Protein AF-A0A818LD36-F1 (afdb_monomer_lite)

Sequence (126 aa):
MTSSSFGSLIIKDQLLRSMPNVALALFLLHERSQSKWQPYIDILPNHFNTPLYFDYDQLNRLKPSAALCDVLTHIQRIARQYCYLHNLLKGQSSLSKLAENFSYDAYRWAVSVVSTRQNNILNVIQ

pLDDT: mean 91.02, std 10.82, range [35.41, 98.19]

Radius of gyration: 16.01 Å; chains: 1; bounding box: 38×40×41 Å

Structure (mmCIF, N/CA/C/O backbone):
data_AF-A0A818LD36-F1
#
_entry.id   AF-A0A818LD36-F1
#
loop_
_atom_site.group_PDB
_atom_site.id
_atom_site.type_symbol
_atom_site.label_atom_id
_atom_site.label_alt_id
_atom_site.label_comp_id
_atom_site.label_asym_id
_atom_site.label_entity_id
_atom_site.label_seq_id
_atom_site.pdbx_PDB_ins_code
_atom_site.Cartn_x
_atom_site.Cartn_y
_atom_site.Cartn_z
_atom_site.occupancy
_atom_site.B_iso_or_equiv
_atom_site.auth_seq_id
_atom_site.auth_comp_id
_atom_site.auth_asym_id
_atom_site.auth_atom_id
_atom_site.pdbx_PDB_model_num
ATOM 1 N N . MET A 1 1 ? -10.989 13.398 13.081 1.00 43.78 1 MET A N 1
ATOM 2 C CA . MET A 1 1 ? -10.164 12.192 12.822 1.00 43.78 1 MET A CA 1
ATOM 3 C C . MET A 1 1 ? -9.245 11.813 13.996 1.00 43.78 1 MET A C 1
ATOM 5 O O . MET A 1 1 ? -8.573 10.798 13.911 1.00 43.78 1 MET A O 1
ATOM 9 N N . THR A 1 2 ? -9.219 12.567 15.104 1.00 35.41 2 THR A N 1
ATOM 10 C CA . THR A 1 2 ? -8.253 12.392 16.211 1.00 35.41 2 THR A CA 1
ATOM 11 C C . THR A 1 2 ? -8.693 11.439 17.330 1.00 35.41 2 THR A C 1
ATOM 13 O O . THR A 1 2 ? -7.920 11.198 18.249 1.00 35.41 2 THR A O 1
ATOM 16 N N . SER A 1 3 ? -9.896 10.864 17.256 1.00 52.12 3 SER A N 1
ATOM 17 C CA . SER A 1 3 ? -10.460 9.978 18.288 1.00 52.12 3 SER A CA 1
ATOM 18 C C . SER A 1 3 ? -10.552 8.494 17.889 1.00 52.12 3 SER A C 1
ATOM 20 O O . SER A 1 3 ? -11.079 7.699 18.661 1.00 52.12 3 SER A O 1
ATOM 22 N N . SER A 1 4 ? -10.030 8.086 16.723 1.00 75.00 4 SER A N 1
ATOM 23 C CA . SER A 1 4 ? -9.961 6.669 16.325 1.00 75.00 4 SER A CA 1
ATOM 24 C C . SER A 1 4 ? -8.627 6.025 16.727 1.00 75.00 4 SER A C 1
ATOM 26 O O . SER A 1 4 ? -7.574 6.671 16.706 1.00 75.00 4 SER A O 1
ATOM 28 N N . SER A 1 5 ? -8.649 4.730 17.064 1.00 82.12 5 SER A N 1
ATOM 29 C CA . SER A 1 5 ? -7.444 3.933 17.362 1.00 82.12 5 SER A CA 1
ATOM 30 C C . SER A 1 5 ? -6.396 4.049 16.250 1.00 82.12 5 SER A C 1
ATOM 32 O O . SER A 1 5 ? -5.209 4.221 16.530 1.00 82.12 5 SER A O 1
ATOM 34 N N . PHE A 1 6 ? -6.849 4.073 14.995 1.00 86.88 6 PHE A N 1
ATOM 35 C CA . PHE A 1 6 ? -6.011 4.263 13.817 1.00 86.88 6 PHE A CA 1
ATOM 36 C C . PHE A 1 6 ? -5.298 5.625 13.788 1.00 86.88 6 PHE A C 1
ATOM 38 O O . PHE A 1 6 ? -4.094 5.689 13.545 1.00 86.88 6 PHE A O 1
ATOM 45 N N . GLY A 1 7 ? -6.001 6.719 14.106 1.00 88.31 7 GLY A N 1
ATOM 46 C CA . GLY A 1 7 ? -5.393 8.051 14.179 1.00 88.31 7 GLY A CA 1
ATOM 47 C C . GLY A 1 7 ? -4.278 8.124 15.228 1.00 88.31 7 GLY A C 1
ATOM 48 O O . GLY A 1 7 ? -3.229 8.720 14.987 1.00 88.31 7 GLY A O 1
ATOM 49 N N . SER A 1 8 ? -4.462 7.440 16.362 1.00 90.19 8 SER A N 1
ATOM 50 C CA . SER A 1 8 ? -3.433 7.348 17.404 1.00 90.19 8 SER A CA 1
ATOM 51 C C . SER A 1 8 ? -2.196 6.561 16.956 1.00 90.19 8 SER A C 1
ATOM 53 O O . SER A 1 8 ? -1.079 6.930 17.320 1.00 90.19 8 SER A O 1
ATOM 55 N N . LEU A 1 9 ? -2.375 5.521 16.130 1.00 91.38 9 LEU A N 1
ATOM 56 C CA . LEU A 1 9 ? -1.270 4.761 15.545 1.00 91.38 9 LEU A CA 1
ATOM 57 C C . LEU A 1 9 ? -0.444 5.648 14.610 1.00 91.38 9 LEU A C 1
ATOM 59 O O . LEU A 1 9 ? 0.778 5.685 14.741 1.00 91.38 9 LEU A O 1
ATOM 63 N N . ILE A 1 10 ? -1.106 6.408 13.726 1.00 92.00 10 ILE A N 1
ATOM 64 C CA . ILE A 1 10 ? -0.418 7.315 12.798 1.00 92.00 10 ILE A CA 1
ATOM 65 C C . ILE A 1 10 ? 0.430 8.323 13.569 1.00 92.00 10 ILE A C 1
ATOM 67 O O . ILE A 1 10 ? 1.560 8.556 13.186 1.00 92.00 10 ILE A O 1
ATOM 71 N N . ILE A 1 11 ? -0.063 8.905 14.665 1.00 91.88 11 ILE A N 1
ATOM 72 C CA . ILE A 1 11 ? 0.694 9.915 15.430 1.00 91.88 11 ILE A CA 1
ATOM 73 C C . ILE A 1 11 ? 1.925 9.314 16.137 1.00 91.88 11 ILE A C 1
ATOM 75 O O . ILE A 1 11 ? 2.936 10.001 16.314 1.00 91.88 11 ILE A O 1
ATOM 79 N N . LYS A 1 12 ? 1.852 8.049 16.560 1.00 92.19 12 LYS A N 1
ATOM 80 C CA . LYS A 1 12 ? 2.938 7.383 17.295 1.00 92.19 12 LYS A CA 1
ATOM 81 C C . LYS A 1 12 ? 4.026 6.830 16.378 1.00 92.19 12 LYS A C 1
ATOM 83 O O . LYS A 1 12 ? 5.193 6.851 16.756 1.00 92.19 12 LYS A O 1
ATOM 88 N N . ASP A 1 13 ? 3.657 6.335 15.203 1.00 94.94 13 ASP A N 1
ATOM 89 C CA . ASP A 1 13 ? 4.576 5.644 14.303 1.00 94.94 13 ASP A CA 1
ATOM 90 C C . ASP A 1 13 ? 5.334 6.610 13.376 1.00 94.94 13 ASP A C 1
ATOM 92 O O . ASP A 1 13 ? 4.743 7.416 12.655 1.00 94.94 13 ASP A O 1
ATOM 96 N N . GLN A 1 14 ? 6.667 6.533 13.367 1.00 95.06 14 GLN A N 1
ATOM 97 C CA . GLN A 1 14 ? 7.502 7.440 12.572 1.00 95.06 14 GLN A CA 1
ATOM 98 C C . GLN A 1 14 ? 7.319 7.241 11.059 1.00 95.06 14 GLN A C 1
ATOM 100 O O . GLN A 1 14 ? 7.327 8.220 10.303 1.00 95.06 14 GLN A O 1
ATOM 105 N N . LEU A 1 15 ? 7.160 5.997 10.601 1.00 93.50 15 LEU A N 1
ATOM 106 C CA . LEU A 1 15 ? 6.996 5.685 9.183 1.00 93.50 15 LEU A CA 1
ATOM 107 C C . LEU A 1 15 ? 5.652 6.213 8.672 1.00 93.50 15 LEU A C 1
ATOM 109 O O . LEU A 1 15 ? 5.617 6.896 7.652 1.00 93.50 15 LEU A O 1
ATOM 113 N N . LEU A 1 16 ? 4.563 5.992 9.409 1.00 94.44 16 LEU A N 1
ATOM 114 C CA . LEU A 1 16 ? 3.237 6.491 9.032 1.00 94.44 16 LEU A CA 1
ATOM 115 C C . LEU A 1 16 ? 3.160 8.025 9.036 1.00 94.44 16 LEU A C 1
ATOM 117 O O . LEU A 1 16 ? 2.498 8.602 8.176 1.00 94.44 16 LEU A O 1
ATOM 121 N N . ARG A 1 17 ? 3.874 8.702 9.945 1.00 94.25 17 ARG A N 1
ATOM 122 C CA . ARG A 1 17 ? 3.960 10.176 9.951 1.00 94.25 17 ARG A CA 1
ATOM 123 C C . ARG A 1 17 ? 4.710 10.743 8.760 1.00 94.25 17 ARG A C 1
ATOM 125 O O . ARG A 1 17 ? 4.320 11.774 8.223 1.00 94.25 17 ARG A O 1
ATOM 132 N N . SER A 1 18 ? 5.829 10.115 8.416 1.00 94.81 18 SER A N 1
ATOM 133 C CA . SER A 1 18 ? 6.720 10.586 7.353 1.00 94.81 18 SER A CA 1
ATOM 134 C C . SER A 1 18 ? 6.225 10.217 5.957 1.00 94.81 18 SER A C 1
ATOM 136 O O . SER A 1 18 ? 6.598 10.878 4.990 1.00 94.81 18 SER A O 1
ATOM 138 N N . MET A 1 19 ? 5.372 9.195 5.840 1.00 95.12 19 MET A N 1
ATOM 139 C CA . MET A 1 19 ? 4.879 8.673 4.567 1.00 95.12 19 MET A CA 1
ATOM 140 C C . MET A 1 19 ? 3.340 8.679 4.510 1.00 95.12 19 MET A C 1
ATOM 142 O O . MET A 1 19 ? 2.707 7.639 4.718 1.00 95.12 19 MET A O 1
ATOM 146 N N . PRO A 1 20 ? 2.711 9.825 4.171 1.00 94.12 20 PRO A N 1
ATOM 147 C CA . PRO A 1 20 ? 1.251 9.944 4.100 1.00 94.12 20 PRO A CA 1
ATOM 148 C C . PRO A 1 20 ? 0.595 8.965 3.120 1.00 94.12 20 PRO A C 1
ATOM 150 O O . PRO A 1 20 ? -0.508 8.486 3.363 1.00 94.12 20 PRO A O 1
ATOM 153 N N . ASN A 1 21 ? 1.284 8.619 2.031 1.00 96.00 21 ASN A N 1
ATOM 154 C CA . ASN A 1 21 ? 0.832 7.611 1.072 1.00 96.00 21 ASN A CA 1
ATOM 155 C C . ASN A 1 21 ? 0.737 6.209 1.700 1.00 96.00 21 ASN A C 1
ATOM 157 O O . ASN A 1 21 ? -0.208 5.471 1.431 1.00 96.00 21 ASN A O 1
ATOM 161 N N . VAL A 1 22 ? 1.682 5.846 2.571 1.00 96.81 22 VAL A N 1
ATOM 162 C CA . VAL A 1 22 ? 1.648 4.568 3.293 1.00 96.81 22 VAL A CA 1
ATOM 163 C C . VAL A 1 22 ? 0.547 4.579 4.350 1.00 96.81 22 VAL A C 1
ATOM 165 O O . VAL A 1 22 ? -0.191 3.601 4.466 1.00 96.81 22 VAL A O 1
ATOM 168 N N . ALA A 1 23 ? 0.382 5.695 5.067 1.00 96.00 23 ALA A N 1
ATOM 169 C CA . ALA A 1 23 ? -0.724 5.869 6.004 1.00 96.00 23 ALA A CA 1
ATOM 170 C C . ALA A 1 23 ? -2.089 5.751 5.310 1.00 96.00 23 ALA A C 1
ATOM 172 O O . ALA A 1 23 ? -2.972 5.063 5.819 1.00 96.00 23 ALA A O 1
ATOM 173 N N . LEU A 1 24 ? -2.243 6.339 4.119 1.00 95.88 24 LEU A N 1
ATOM 174 C CA . LEU A 1 24 ? -3.466 6.241 3.325 1.00 95.88 24 LEU A CA 1
ATOM 175 C C . LEU A 1 24 ? -3.726 4.812 2.825 1.00 95.88 24 LEU A C 1
ATOM 177 O O . LEU A 1 24 ? -4.865 4.356 2.861 1.00 95.88 24 LEU A O 1
ATOM 181 N N . ALA A 1 25 ? -2.687 4.083 2.405 1.00 96.62 25 ALA A N 1
ATOM 182 C CA . ALA A 1 25 ? -2.828 2.687 1.987 1.00 96.62 25 ALA A CA 1
ATOM 183 C C . ALA A 1 25 ? -3.283 1.799 3.154 1.00 96.62 25 ALA A C 1
ATOM 185 O O . ALA A 1 25 ? -4.164 0.955 3.001 1.00 96.62 25 ALA A O 1
ATOM 186 N N . LEU A 1 26 ? -2.724 2.019 4.344 1.00 95.19 26 LEU A N 1
ATOM 187 C CA . LEU A 1 26 ? -3.124 1.285 5.537 1.00 95.19 26 LEU A CA 1
ATOM 188 C C . LEU A 1 26 ? -4.546 1.663 5.995 1.00 95.19 26 LEU A C 1
ATOM 190 O O . LEU A 1 26 ? -5.313 0.789 6.393 1.00 95.19 26 LEU A O 1
ATOM 194 N N . PHE A 1 27 ? -4.918 2.940 5.882 1.00 94.25 27 PHE A N 1
ATOM 195 C CA . PHE A 1 27 ? -6.271 3.419 6.167 1.00 94.25 27 PHE A CA 1
ATOM 196 C C . PHE A 1 27 ? -7.301 2.774 5.235 1.00 94.25 27 PHE A C 1
ATOM 198 O O . PHE A 1 27 ? -8.324 2.277 5.692 1.00 94.25 27 PHE A O 1
ATOM 205 N N . LEU A 1 28 ? -7.000 2.696 3.938 1.00 94.88 28 LEU A N 1
ATOM 206 C CA . LEU A 1 28 ? -7.862 2.035 2.960 1.00 94.88 28 LEU A CA 1
ATOM 207 C C . LEU A 1 28 ? -8.154 0.574 3.340 1.00 94.88 28 LEU A C 1
ATOM 209 O O . LEU A 1 28 ? -9.283 0.113 3.193 1.00 94.88 28 LEU A O 1
ATOM 213 N N . LEU A 1 29 ? -7.152 -0.149 3.847 1.00 94.12 29 LEU A N 1
ATOM 214 C CA . LEU A 1 29 ? -7.331 -1.522 4.326 1.00 94.12 29 LEU A CA 1
ATOM 215 C C . LEU A 1 29 ? -8.148 -1.594 5.615 1.00 94.12 29 LEU A C 1
ATOM 217 O O . LEU A 1 29 ? -8.955 -2.507 5.766 1.00 94.12 29 LEU A O 1
ATOM 221 N N . HIS A 1 30 ? -7.961 -0.637 6.524 1.00 92.38 30 HIS A N 1
ATOM 222 C CA . HIS A 1 30 ? -8.738 -0.553 7.758 1.00 92.38 30 HIS A CA 1
ATOM 223 C C . HIS A 1 30 ? -10.239 -0.383 7.483 1.00 92.38 30 HIS A C 1
ATOM 225 O O . HIS A 1 30 ? -11.063 -1.056 8.097 1.00 92.38 30 HIS A O 1
ATOM 231 N N . GLU A 1 31 ? -10.590 0.469 6.522 1.00 91.56 31 GLU A N 1
ATOM 232 C CA . GLU A 1 31 ? -11.981 0.813 6.209 1.00 91.56 31 GLU A CA 1
ATOM 233 C C . GLU A 1 31 ? -12.698 -0.234 5.333 1.00 91.56 31 GLU A C 1
ATOM 235 O O . GLU A 1 31 ? -13.920 -0.179 5.184 1.00 91.56 31 GLU A O 1
ATOM 240 N N . ARG A 1 32 ? -11.966 -1.221 4.791 1.00 86.31 32 ARG A N 1
ATOM 241 C CA . ARG A 1 32 ? -12.481 -2.240 3.858 1.00 86.31 32 ARG A CA 1
ATOM 242 C C . ARG A 1 32 ? -13.466 -3.233 4.483 1.00 86.31 32 ARG A C 1
ATOM 244 O O . ARG A 1 32 ? -14.165 -3.923 3.745 1.00 86.31 32 ARG A O 1
ATOM 251 N N . SER A 1 33 ? -13.534 -3.358 5.811 1.00 74.19 33 SER A N 1
ATOM 252 C CA . SER A 1 33 ? -14.472 -4.298 6.441 1.00 74.19 33 SER A CA 1
ATOM 253 C C . SER A 1 33 ? -15.879 -3.719 6.575 1.00 74.19 33 SER A C 1
ATOM 255 O O . SER A 1 33 ? -16.822 -4.371 6.146 1.00 74.19 33 SER A O 1
ATOM 257 N N . GLN A 1 34 ? -16.042 -2.513 7.131 1.00 69.19 34 GLN A N 1
ATOM 258 C CA . GLN A 1 34 ? -17.331 -1.815 7.252 1.00 69.19 34 GLN A CA 1
ATOM 259 C C . GLN A 1 34 ? -17.080 -0.337 7.540 1.00 69.19 34 GLN A C 1
ATOM 261 O O . GLN A 1 34 ? -16.542 0.006 8.591 1.00 69.19 34 GLN A O 1
ATOM 266 N N . SER A 1 35 ? -17.484 0.533 6.620 1.00 83.81 35 SER A N 1
ATOM 267 C CA . SER A 1 35 ? -17.255 1.967 6.736 1.00 83.81 35 SER A CA 1
ATOM 268 C C . SER A 1 35 ? -18.203 2.785 5.865 1.00 83.81 35 SER A C 1
ATOM 270 O O . SER A 1 35 ? -18.772 2.289 4.893 1.00 83.81 35 SER A O 1
ATOM 272 N N . LYS A 1 36 ? -18.288 4.084 6.163 1.00 90.19 36 LYS A N 1
ATOM 273 C CA . LYS A 1 36 ? -18.881 5.107 5.296 1.00 90.19 36 LYS A CA 1
ATOM 274 C C . LYS A 1 36 ? -18.269 5.111 3.885 1.00 90.19 36 LYS A C 1
ATOM 276 O O . LYS A 1 36 ? -18.950 5.502 2.943 1.00 90.19 36 LYS A O 1
ATOM 281 N N . TRP A 1 37 ? -17.011 4.687 3.727 1.00 91.56 37 TRP A N 1
ATOM 282 C CA . TRP A 1 37 ? -16.324 4.660 2.428 1.00 91.56 37 TRP A CA 1
ATOM 283 C C . TRP A 1 37 ? -16.542 3.378 1.618 1.00 91.56 37 TRP A C 1
ATOM 285 O O . TRP A 1 37 ? -16.017 3.296 0.511 1.00 91.56 37 TRP A O 1
ATOM 295 N N . GLN A 1 38 ? -17.329 2.409 2.102 1.00 92.44 38 GLN A N 1
ATOM 296 C CA . GLN A 1 38 ? -17.513 1.142 1.383 1.00 92.44 38 GLN A CA 1
ATOM 297 C C . GLN A 1 38 ? -18.004 1.294 -0.059 1.00 92.44 38 GLN A C 1
ATOM 299 O O . GLN A 1 38 ? -17.366 0.716 -0.931 1.00 92.44 38 GLN A O 1
ATOM 304 N N . PRO A 1 39 ? -18.992 2.157 -0.377 1.00 94.25 39 PRO A N 1
ATOM 305 C CA . PRO A 1 39 ? -19.406 2.339 -1.769 1.00 94.25 39 PRO A CA 1
ATOM 306 C C . PRO A 1 39 ? -18.269 2.795 -2.695 1.00 94.25 39 PRO A C 1
ATOM 308 O O . PRO A 1 39 ? -18.259 2.463 -3.874 1.00 94.25 39 PRO A O 1
ATOM 311 N N . TYR A 1 40 ? -17.299 3.554 -2.170 1.00 94.69 40 TYR A N 1
ATOM 312 C CA . TYR A 1 40 ? -16.107 3.942 -2.923 1.00 94.69 40 TYR A CA 1
ATOM 313 C C . TYR A 1 40 ? -15.100 2.792 -3.031 1.00 94.69 40 TYR A C 1
ATOM 315 O O . TYR A 1 40 ? -14.497 2.608 -4.083 1.00 94.69 40 TYR A O 1
ATOM 323 N N . ILE A 1 41 ? -14.911 2.020 -1.961 1.00 94.88 41 ILE A N 1
ATOM 324 C CA . ILE A 1 41 ? -13.974 0.891 -1.939 1.00 94.88 41 ILE A CA 1
ATOM 325 C C . ILE A 1 41 ? -14.444 -0.226 -2.881 1.00 94.88 41 ILE A C 1
ATOM 327 O O . ILE A 1 41 ? -13.623 -0.781 -3.608 1.00 94.88 41 ILE A O 1
ATOM 331 N N . ASP A 1 42 ? -15.749 -0.498 -2.928 1.00 93.94 42 ASP A N 1
ATOM 332 C CA . ASP A 1 42 ? -16.355 -1.564 -3.735 1.00 93.94 42 ASP A CA 1
ATOM 333 C C . ASP A 1 42 ? -16.195 -1.343 -5.248 1.00 93.94 42 ASP A C 1
ATOM 335 O O . ASP A 1 42 ? -16.149 -2.305 -6.015 1.00 93.94 42 ASP A O 1
ATOM 339 N N . ILE A 1 43 ? -16.068 -0.087 -5.693 1.00 95.88 43 ILE A N 1
ATOM 340 C CA . ILE A 1 43 ? -15.849 0.251 -7.110 1.00 95.88 43 ILE A CA 1
ATOM 341 C C . ILE A 1 43 ? -14.365 0.295 -7.503 1.00 95.88 43 ILE A C 1
ATOM 343 O O . ILE A 1 43 ? -14.042 0.529 -8.672 1.00 95.88 43 ILE A O 1
ATOM 347 N N . LEU A 1 44 ? -13.440 0.125 -6.552 1.00 96.56 44 LEU A N 1
ATOM 348 C CA . LEU A 1 44 ? -12.013 0.133 -6.861 1.00 96.56 44 LEU A CA 1
ATOM 349 C C . LEU A 1 44 ? -11.624 -1.103 -7.686 1.00 96.56 44 LEU A C 1
ATOM 351 O O . LEU A 1 44 ? -12.159 -2.192 -7.477 1.00 96.56 44 LEU A O 1
ATOM 355 N N . PRO A 1 45 ? -10.637 -0.983 -8.593 1.00 95.94 45 PRO A N 1
ATOM 356 C CA . PRO A 1 45 ? -10.139 -2.135 -9.327 1.00 95.94 45 PRO A CA 1
ATOM 357 C C . PRO A 1 45 ? -9.580 -3.196 -8.380 1.00 95.94 45 PRO A C 1
ATOM 359 O O . PRO A 1 45 ? -8.786 -2.892 -7.489 1.00 95.94 45 PRO A O 1
ATOM 362 N N . ASN A 1 46 ? -9.932 -4.457 -8.621 1.00 92.62 46 ASN A N 1
ATOM 363 C CA . ASN A 1 46 ? -9.350 -5.590 -7.897 1.00 92.62 46 ASN A CA 1
ATOM 364 C C . ASN A 1 46 ? -7.919 -5.914 -8.360 1.00 92.62 46 ASN A C 1
ATOM 366 O O . ASN A 1 46 ? -7.151 -6.502 -7.606 1.00 92.62 46 ASN A O 1
ATOM 370 N N . HIS A 1 47 ? -7.553 -5.501 -9.577 1.00 90.75 47 HIS A N 1
ATOM 371 C CA . HIS A 1 47 ? -6.255 -5.772 -10.192 1.00 90.75 47 HIS A CA 1
ATOM 372 C C . HIS A 1 47 ? -5.676 -4.510 -10.831 1.00 90.75 47 HIS A C 1
ATOM 374 O O 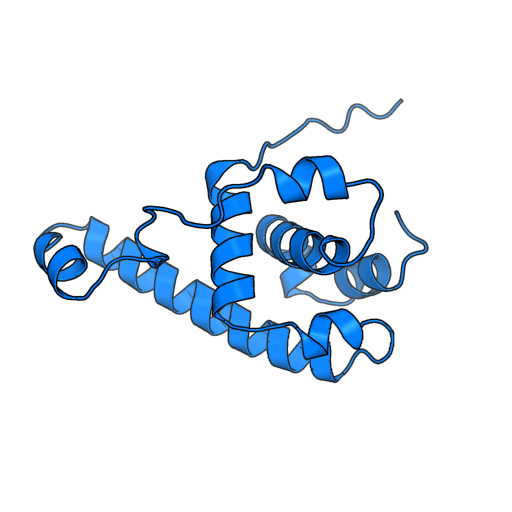. HIS A 1 47 ? -6.411 -3.624 -11.272 1.00 90.75 47 HIS A O 1
ATOM 380 N N . PHE A 1 48 ? -4.347 -4.454 -10.900 1.00 94.00 48 PHE A N 1
ATOM 381 C CA . PHE A 1 48 ? -3.599 -3.356 -11.496 1.00 94.00 48 PHE A CA 1
ATOM 382 C C . PHE A 1 48 ? -2.506 -3.897 -12.413 1.00 94.00 48 PHE A C 1
ATOM 384 O O . PHE A 1 48 ? -1.949 -4.959 -12.163 1.00 94.00 48 PHE A O 1
ATOM 391 N N . ASN A 1 49 ? -2.141 -3.102 -13.417 1.00 92.31 49 ASN A N 1
ATOM 392 C CA . ASN A 1 49 ? -1.031 -3.391 -14.328 1.00 92.31 49 ASN A CA 1
ATOM 393 C C . ASN A 1 49 ? 0.217 -2.569 -13.966 1.00 92.31 49 ASN A C 1
ATOM 395 O O . ASN A 1 49 ? 0.948 -2.116 -14.844 1.00 92.31 49 ASN A O 1
ATOM 399 N N . THR A 1 50 ? 0.435 -2.301 -12.674 1.00 92.25 50 THR A N 1
ATOM 400 C CA . THR A 1 50 ? 1.655 -1.622 -12.217 1.00 92.25 50 THR A CA 1
ATOM 401 C C . THR A 1 50 ? 2.826 -2.610 -12.191 1.00 92.25 50 THR A C 1
ATOM 403 O O . THR A 1 50 ? 2.599 -3.813 -12.042 1.00 92.25 50 THR A O 1
ATOM 406 N N . PRO A 1 51 ? 4.087 -2.139 -12.245 1.00 92.88 51 PRO A N 1
ATOM 407 C CA . PRO A 1 51 ? 5.256 -3.021 -12.186 1.00 92.88 51 PRO A CA 1
ATOM 408 C C . PRO A 1 51 ? 5.340 -3.920 -10.938 1.00 92.88 51 PRO A C 1
ATOM 410 O O . PRO A 1 51 ? 6.075 -4.899 -10.938 1.00 92.88 51 PRO A O 1
ATOM 413 N N . LEU A 1 52 ? 4.562 -3.631 -9.885 1.00 93.69 52 LEU A N 1
ATOM 414 C CA . LEU A 1 52 ? 4.404 -4.492 -8.702 1.00 93.69 52 LEU A CA 1
ATOM 415 C C . LEU A 1 52 ? 3.713 -5.838 -9.001 1.00 93.69 52 LEU A C 1
ATOM 417 O O . LEU A 1 52 ? 3.774 -6.754 -8.178 1.00 93.69 52 LEU A O 1
ATOM 421 N N . TYR A 1 53 ? 3.023 -5.945 -10.136 1.00 95.50 53 TYR A N 1
ATOM 422 C CA . TYR A 1 53 ? 2.333 -7.157 -10.588 1.00 95.50 53 TYR A CA 1
ATOM 423 C C . TYR A 1 53 ? 3.040 -7.831 -11.758 1.00 95.50 53 TYR A C 1
ATOM 425 O O . TYR A 1 53 ? 2.527 -8.822 -12.270 1.00 95.50 53 TYR A O 1
ATOM 433 N N . PHE A 1 54 ? 4.187 -7.304 -12.192 1.00 95.25 54 PHE A N 1
ATOM 434 C CA . PHE A 1 54 ? 4.882 -7.878 -13.329 1.00 95.25 54 PHE A CA 1
ATOM 435 C C . PHE A 1 54 ? 5.493 -9.228 -12.971 1.00 95.25 54 PHE A C 1
ATOM 437 O O . PHE A 1 54 ? 6.092 -9.396 -11.906 1.00 95.25 54 PHE A O 1
ATOM 444 N N . ASP A 1 55 ? 5.352 -10.178 -13.888 1.00 95.00 55 ASP A N 1
ATOM 445 C CA . ASP A 1 55 ? 6.084 -11.434 -13.831 1.00 95.00 55 ASP A CA 1
ATOM 446 C C . ASP A 1 55 ? 7.563 -11.237 -14.214 1.00 95.00 55 ASP A C 1
ATOM 448 O O . ASP A 1 55 ? 8.017 -10.154 -14.609 1.00 95.00 55 ASP A O 1
ATOM 452 N N . TYR A 1 56 ? 8.342 -12.307 -14.073 1.00 94.25 56 TYR A N 1
ATOM 453 C CA . TYR A 1 56 ? 9.765 -12.280 -14.388 1.00 94.25 56 TYR A CA 1
ATOM 454 C C . TYR A 1 56 ? 10.039 -11.891 -15.847 1.00 94.25 56 TYR A C 1
ATOM 456 O O . TYR A 1 56 ? 10.950 -11.103 -16.103 1.00 94.25 56 TYR A O 1
ATOM 464 N N . ASP A 1 57 ? 9.251 -12.390 -16.800 1.00 96.06 57 ASP A N 1
ATOM 465 C CA . ASP A 1 57 ? 9.462 -12.135 -18.226 1.00 96.06 57 ASP A CA 1
ATOM 466 C C . ASP A 1 57 ? 9.154 -10.678 -18.587 1.00 96.06 57 ASP A C 1
ATOM 468 O O . ASP A 1 57 ? 9.880 -10.050 -19.361 1.00 96.06 57 ASP A O 1
ATOM 472 N N . GLN A 1 58 ? 8.108 -10.107 -17.992 1.00 95.25 58 GLN A N 1
ATOM 473 C CA . GLN A 1 58 ? 7.746 -8.698 -18.097 1.00 95.25 58 GLN A CA 1
ATOM 474 C C . GLN A 1 58 ? 8.838 -7.797 -17.515 1.00 95.25 58 GLN A C 1
ATOM 476 O O . GLN A 1 58 ? 9.203 -6.808 -18.150 1.00 95.25 58 GLN A O 1
ATOM 481 N N . LEU A 1 59 ? 9.412 -8.152 -16.363 1.00 95.06 59 LEU A N 1
ATOM 482 C CA . LEU A 1 59 ? 10.553 -7.427 -15.797 1.00 95.06 59 LEU A CA 1
ATOM 483 C C . LEU A 1 59 ? 11.813 -7.584 -16.655 1.00 95.06 59 LEU A C 1
ATOM 485 O O . LEU A 1 59 ? 12.553 -6.622 -16.851 1.00 95.06 59 LEU A O 1
ATOM 489 N N . ASN A 1 60 ? 12.061 -8.772 -17.208 1.00 94.56 60 ASN A N 1
ATOM 490 C CA . ASN A 1 60 ? 13.229 -9.024 -18.045 1.00 94.56 60 ASN A CA 1
ATOM 491 C C . ASN A 1 60 ? 13.183 -8.209 -19.348 1.00 94.56 60 ASN A C 1
ATOM 493 O O . ASN A 1 60 ? 14.219 -7.720 -19.795 1.00 94.56 60 ASN A O 1
ATOM 497 N N . ARG A 1 61 ? 11.981 -7.969 -19.893 1.00 95.62 61 ARG A N 1
ATOM 498 C CA . ARG A 1 61 ? 11.754 -7.066 -21.036 1.00 95.62 61 ARG A CA 1
ATOM 499 C C . ARG A 1 61 ? 12.126 -5.606 -20.762 1.00 95.62 61 ARG A C 1
ATOM 501 O O . ARG A 1 61 ? 12.310 -4.855 -21.712 1.00 95.62 61 ARG A O 1
ATOM 508 N N . LEU A 1 62 ? 12.272 -5.196 -19.500 1.00 93.94 62 LEU A N 1
ATOM 509 C CA . LEU A 1 62 ? 12.752 -3.854 -19.165 1.00 93.94 62 LEU A CA 1
ATOM 510 C C . LEU A 1 62 ? 14.271 -3.715 -19.317 1.00 93.94 62 LEU A C 1
ATOM 512 O O . LEU A 1 62 ? 14.767 -2.595 -19.248 1.00 93.94 62 LEU A O 1
ATOM 516 N N . LYS A 1 63 ? 15.044 -4.790 -19.520 1.00 92.62 63 LYS A N 1
ATOM 517 C CA . LYS A 1 63 ? 16.492 -4.669 -19.754 1.00 92.62 63 LYS A CA 1
ATOM 518 C C . LYS A 1 63 ? 16.772 -4.128 -21.163 1.00 92.62 63 LYS A C 1
ATOM 520 O O . LYS A 1 63 ? 16.102 -4.541 -22.104 1.00 92.62 63 LYS A O 1
ATOM 525 N N . PRO A 1 64 ? 17.782 -3.258 -21.342 1.00 91.25 64 PRO A N 1
ATOM 526 C CA . PRO A 1 64 ? 18.717 -2.725 -20.344 1.00 91.25 64 PRO A CA 1
ATOM 527 C C . PRO A 1 64 ? 18.281 -1.370 -19.744 1.00 91.25 64 PRO A C 1
ATOM 529 O O . PRO A 1 64 ? 19.121 -0.614 -19.267 1.00 91.25 64 PRO A O 1
ATOM 532 N N . SER A 1 65 ? 16.994 -1.015 -19.806 1.00 94.06 65 SER A N 1
ATOM 533 C CA . SER A 1 65 ? 16.522 0.315 -19.405 1.00 94.06 65 SER A CA 1
ATOM 534 C C . SER A 1 65 ? 16.810 0.636 -17.934 1.00 94.06 65 SER A C 1
ATOM 536 O O . SER A 1 65 ? 16.746 -0.230 -17.056 1.00 94.06 65 SER A O 1
ATOM 538 N N . ALA A 1 66 ? 17.045 1.921 -17.656 1.00 91.19 66 ALA A N 1
ATOM 539 C CA . ALA A 1 66 ? 17.202 2.425 -16.293 1.00 91.19 66 ALA A CA 1
ATOM 540 C C . ALA A 1 66 ? 15.946 2.192 -15.427 1.00 91.19 66 ALA A C 1
ATOM 542 O O . ALA A 1 66 ? 16.062 2.005 -14.216 1.00 91.19 66 ALA A O 1
ATOM 543 N N . ALA A 1 67 ? 14.764 2.099 -16.053 1.00 93.12 67 ALA A N 1
ATOM 544 C CA . ALA A 1 67 ? 13.491 1.882 -15.370 1.00 93.12 67 ALA A CA 1
ATOM 545 C C . ALA A 1 67 ? 13.440 0.556 -14.593 1.00 93.12 67 ALA A C 1
ATOM 547 O O . ALA A 1 67 ? 12.735 0.463 -13.590 1.00 93.12 67 ALA A O 1
ATOM 548 N N . LEU A 1 68 ? 14.206 -0.467 -15.001 1.00 95.19 68 LEU A N 1
ATOM 549 C CA . LEU A 1 68 ? 14.266 -1.726 -14.256 1.00 95.19 68 LEU A CA 1
ATOM 550 C C . LEU A 1 68 ? 14.806 -1.517 -12.833 1.00 95.19 68 LEU A C 1
ATOM 552 O O . LEU A 1 68 ? 14.280 -2.102 -11.888 1.00 95.19 68 LEU A O 1
ATOM 556 N N . CYS A 1 69 ? 15.829 -0.676 -12.666 1.00 94.06 69 CYS A N 1
ATOM 557 C CA . CYS A 1 69 ? 16.417 -0.406 -11.353 1.00 94.06 69 CYS A CA 1
ATOM 558 C C . CYS A 1 69 ? 15.400 0.263 -10.416 1.00 94.06 69 CYS A C 1
ATOM 560 O O . CYS A 1 69 ? 15.251 -0.143 -9.258 1.00 94.06 69 CYS A O 1
ATOM 562 N N . ASP A 1 70 ? 14.642 1.228 -10.940 1.00 94.25 70 ASP A N 1
ATOM 563 C CA . ASP A 1 70 ? 13.594 1.928 -10.196 1.00 94.25 70 ASP A CA 1
ATOM 564 C C . ASP A 1 70 ? 12.462 0.982 -9.794 1.00 94.25 70 ASP A C 1
ATOM 566 O O . ASP A 1 70 ? 12.023 0.991 -8.641 1.00 94.25 70 ASP A O 1
ATOM 570 N N . VAL A 1 71 ? 12.030 0.110 -10.711 1.00 95.50 71 VAL A N 1
ATOM 571 C CA . VAL A 1 71 ? 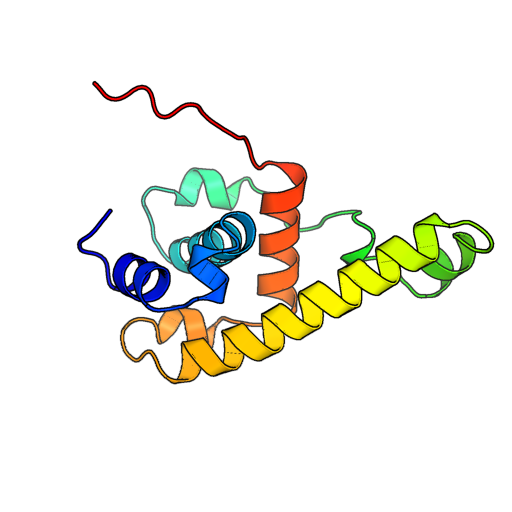10.999 -0.902 -10.448 1.00 95.50 71 VAL A CA 1
ATOM 572 C C . VAL A 1 71 ? 11.445 -1.877 -9.360 1.00 95.50 71 VAL A C 1
ATOM 574 O O . VAL A 1 71 ? 10.703 -2.105 -8.404 1.00 95.50 71 VAL A O 1
ATOM 577 N N . LEU A 1 72 ? 12.662 -2.418 -9.450 1.00 95.38 72 LEU A N 1
ATOM 578 C CA . LEU A 1 72 ? 13.191 -3.340 -8.439 1.00 95.38 72 LEU A CA 1
ATOM 579 C C . LEU A 1 72 ? 13.334 -2.654 -7.078 1.00 95.38 72 LEU A C 1
ATOM 581 O O . LEU A 1 72 ? 12.946 -3.218 -6.054 1.00 95.38 72 LEU A O 1
ATOM 585 N N . THR A 1 73 ? 13.824 -1.414 -7.063 1.00 96.00 73 THR A N 1
ATOM 586 C CA . THR A 1 73 ? 13.915 -0.601 -5.845 1.00 96.00 73 THR A CA 1
ATOM 587 C C . THR A 1 73 ? 12.533 -0.358 -5.244 1.00 96.00 73 THR A C 1
ATOM 589 O O . THR A 1 73 ? 12.358 -0.444 -4.026 1.00 96.00 73 THR A O 1
ATOM 592 N N . HIS A 1 74 ? 11.528 -0.085 -6.076 1.00 95.12 74 HIS A N 1
ATOM 593 C CA . HIS A 1 74 ? 10.153 0.096 -5.635 1.00 95.12 74 HIS A CA 1
ATOM 594 C C . HIS A 1 74 ? 9.587 -1.188 -5.012 1.00 95.12 74 HIS A C 1
ATOM 596 O O . HIS A 1 74 ? 9.115 -1.141 -3.877 1.00 95.12 74 HIS A O 1
ATOM 602 N N . ILE A 1 75 ? 9.725 -2.341 -5.679 1.00 96.31 75 ILE A N 1
ATOM 603 C CA . ILE A 1 75 ? 9.300 -3.653 -5.156 1.00 96.31 75 ILE A CA 1
ATOM 604 C C . ILE A 1 75 ? 9.957 -3.935 -3.797 1.00 96.31 75 ILE A C 1
ATOM 606 O O . ILE A 1 75 ? 9.270 -4.282 -2.833 1.00 96.31 75 ILE A O 1
ATOM 610 N N . GLN A 1 76 ? 11.272 -3.719 -3.681 1.00 96.94 76 GLN A N 1
ATOM 611 C CA . GLN A 1 76 ? 12.005 -3.904 -2.425 1.00 96.94 76 GLN A CA 1
ATOM 612 C C . GLN A 1 76 ? 11.495 -2.984 -1.308 1.00 96.94 76 GLN A C 1
ATOM 614 O O . GLN A 1 76 ? 11.355 -3.420 -0.164 1.00 96.94 76 GLN A O 1
ATOM 619 N N . ARG A 1 77 ? 11.204 -1.713 -1.617 1.00 96.50 77 ARG A N 1
ATOM 620 C CA . ARG A 1 77 ? 10.651 -0.756 -0.646 1.00 96.50 77 ARG A CA 1
ATOM 621 C C . ARG A 1 77 ? 9.275 -1.195 -0.150 1.00 96.50 77 ARG A C 1
ATOM 623 O O . ARG A 1 77 ? 9.067 -1.200 1.060 1.00 96.50 77 ARG A O 1
ATOM 630 N N . ILE A 1 78 ? 8.382 -1.620 -1.045 1.00 97.31 78 ILE A N 1
ATOM 631 C CA . ILE A 1 78 ? 7.045 -2.106 -0.671 1.00 97.31 78 ILE A CA 1
ATOM 632 C C . ILE A 1 78 ? 7.138 -3.376 0.184 1.00 97.31 78 ILE A C 1
ATOM 634 O O . ILE A 1 78 ? 6.457 -3.476 1.201 1.00 97.31 78 ILE A O 1
ATOM 638 N N . ALA A 1 79 ? 8.023 -4.316 -0.159 1.00 97.62 79 ALA A N 1
ATOM 639 C CA . ALA A 1 79 ? 8.243 -5.518 0.648 1.00 97.62 79 ALA A CA 1
ATOM 640 C C . ALA A 1 79 ? 8.756 -5.188 2.063 1.00 97.62 79 ALA A C 1
ATOM 642 O O . ALA A 1 79 ? 8.265 -5.734 3.049 1.00 97.62 79 ALA A O 1
ATOM 643 N N . ARG A 1 80 ? 9.700 -4.244 2.185 1.00 97.81 80 ARG A N 1
ATOM 644 C CA . ARG A 1 80 ? 10.196 -3.772 3.491 1.00 97.81 80 ARG A CA 1
ATOM 645 C C . ARG A 1 80 ? 9.099 -3.103 4.315 1.00 97.81 80 ARG A C 1
ATOM 647 O O . ARG A 1 80 ? 8.977 -3.395 5.503 1.00 97.81 80 ARG A O 1
ATOM 654 N N . GLN A 1 81 ? 8.300 -2.238 3.690 1.00 97.56 81 GLN A N 1
ATOM 655 C CA . GLN A 1 81 ? 7.164 -1.588 4.343 1.00 97.56 81 GLN A CA 1
ATOM 656 C C . GLN A 1 81 ? 6.145 -2.615 4.835 1.00 97.56 81 GLN A C 1
ATOM 658 O O . GLN A 1 81 ? 5.714 -2.527 5.980 1.00 97.56 81 GLN A O 1
ATOM 663 N N . TYR A 1 82 ? 5.820 -3.625 4.023 1.00 98.19 82 TYR A N 1
ATOM 664 C CA . TYR A 1 82 ? 4.939 -4.718 4.428 1.00 98.19 82 TYR A CA 1
ATOM 665 C C . TYR A 1 82 ? 5.451 -5.428 5.686 1.00 98.19 82 TYR A C 1
ATOM 667 O O . TYR A 1 82 ? 4.718 -5.517 6.667 1.00 98.19 82 TYR A O 1
ATOM 675 N N . CYS A 1 83 ? 6.709 -5.881 5.697 1.00 97.88 83 CYS A N 1
ATOM 676 C CA . CY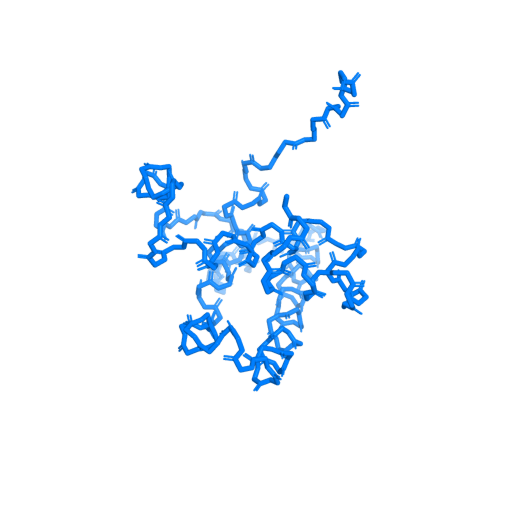S A 1 83 ? 7.276 -6.582 6.853 1.00 97.88 83 CYS A CA 1
ATOM 677 C C . CYS A 1 83 ? 7.243 -5.721 8.123 1.00 97.88 83 CYS A C 1
ATOM 679 O O . CYS A 1 83 ? 6.901 -6.210 9.200 1.00 97.88 83 CYS A O 1
ATOM 681 N N . TYR A 1 84 ? 7.571 -4.434 7.990 1.00 97.56 84 TYR A N 1
ATOM 682 C CA . TYR A 1 84 ? 7.511 -3.482 9.093 1.00 97.56 84 TYR A CA 1
ATOM 683 C C . TYR A 1 84 ? 6.086 -3.324 9.635 1.00 97.56 84 TYR A C 1
ATOM 685 O O . TYR A 1 84 ? 5.850 -3.528 10.825 1.00 97.56 84 TYR A O 1
ATOM 693 N N . LEU A 1 85 ? 5.127 -3.018 8.757 1.00 96.88 85 LEU A N 1
ATOM 694 C CA . LEU A 1 85 ? 3.731 -2.783 9.127 1.00 96.88 85 LEU A CA 1
ATOM 695 C C . LEU A 1 85 ? 3.071 -4.039 9.694 1.00 96.88 85 LEU A C 1
ATOM 697 O O . LEU A 1 85 ? 2.327 -3.954 10.664 1.00 96.88 85 LEU A O 1
ATOM 701 N N . HIS A 1 86 ? 3.386 -5.211 9.148 1.00 96.25 86 HIS A N 1
ATOM 702 C CA . HIS A 1 86 ? 2.885 -6.483 9.652 1.00 96.25 86 HIS A CA 1
ATOM 703 C C . HIS A 1 86 ? 3.326 -6.718 11.105 1.00 96.25 86 HIS A C 1
ATOM 705 O O . HIS A 1 86 ? 2.526 -7.135 11.941 1.00 96.25 86 HIS A O 1
ATOM 711 N N . ASN A 1 87 ? 4.576 -6.389 11.446 1.00 95.00 87 ASN A N 1
ATOM 712 C CA . ASN A 1 87 ? 5.058 -6.472 12.826 1.00 95.00 87 ASN A CA 1
ATOM 713 C C . ASN A 1 87 ? 4.457 -5.384 13.724 1.00 95.00 87 ASN A C 1
ATOM 715 O O . ASN A 1 87 ? 4.099 -5.671 14.865 1.00 95.00 87 ASN A O 1
ATOM 719 N N . LEU A 1 88 ? 4.299 -4.162 13.210 1.00 94.69 88 LEU A N 1
ATOM 720 C CA . L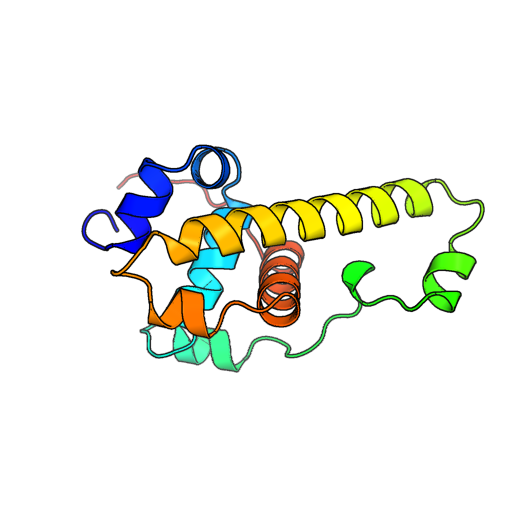EU A 1 88 ? 3.665 -3.058 13.931 1.00 94.69 88 LEU A CA 1
ATOM 721 C C . LEU A 1 88 ? 2.219 -3.399 14.328 1.00 94.69 88 LEU A C 1
ATOM 723 O O . LEU A 1 88 ? 1.830 -3.192 15.476 1.00 94.69 88 LEU A O 1
ATOM 727 N N . LEU A 1 89 ? 1.434 -3.952 13.398 1.00 93.50 89 LEU A N 1
ATOM 728 C CA . LEU A 1 89 ? 0.020 -4.273 13.605 1.00 93.50 89 LEU A CA 1
ATOM 729 C C . LEU A 1 89 ? -0.199 -5.405 14.613 1.00 93.50 89 LEU A C 1
ATOM 731 O O . LEU A 1 89 ? -1.168 -5.354 15.366 1.00 93.50 89 LEU A O 1
ATOM 735 N N . LYS A 1 90 ? 0.715 -6.381 14.698 1.00 90.69 90 LYS A N 1
ATOM 736 C CA . LYS A 1 90 ? 0.654 -7.443 15.721 1.00 90.69 90 LYS A CA 1
ATOM 737 C C . LYS A 1 90 ? 0.648 -6.897 17.151 1.00 90.69 90 LYS A C 1
ATOM 739 O O . LYS A 1 90 ? 0.079 -7.524 18.036 1.00 90.69 90 LYS A O 1
ATOM 744 N N . GLY A 1 91 ? 1.263 -5.735 17.377 1.00 86.94 91 GLY A N 1
ATOM 745 C CA . GLY A 1 91 ? 1.281 -5.069 18.681 1.00 86.94 91 GLY A CA 1
ATOM 746 C C . GLY A 1 91 ? 0.026 -4.245 18.998 1.00 86.94 91 GLY A C 1
ATOM 747 O O . GLY A 1 91 ? -0.068 -3.703 20.096 1.00 86.94 91 GLY A O 1
ATOM 748 N N . GLN A 1 92 ? -0.925 -4.113 18.066 1.00 88.62 92 GLN A N 1
ATOM 749 C CA . GLN A 1 92 ? -2.081 -3.220 18.200 1.00 88.62 92 GLN A CA 1
ATOM 750 C C . GLN A 1 92 ? -3.378 -4.013 18.381 1.00 88.62 92 GLN A C 1
ATOM 752 O O . GLN A 1 92 ? -4.088 -4.304 17.419 1.00 88.62 92 GLN A O 1
ATOM 757 N N . SER A 1 93 ? -3.738 -4.310 19.632 1.00 86.62 93 SER A N 1
ATOM 758 C CA . SER A 1 93 ? -4.976 -5.040 19.964 1.00 86.62 93 SER A CA 1
ATOM 759 C C . SER A 1 93 ? -6.244 -4.353 19.441 1.00 86.62 93 SER A C 1
ATOM 761 O O . SER A 1 93 ? -7.180 -5.018 19.007 1.00 86.62 93 SER A O 1
ATOM 763 N N . SER A 1 94 ? -6.259 -3.019 19.409 1.00 87.50 94 SER A N 1
ATOM 764 C CA . SER A 1 94 ? -7.372 -2.212 18.889 1.00 87.50 94 SER A CA 1
ATOM 765 C C . SER A 1 94 ? -7.542 -2.278 17.365 1.00 87.50 94 SER A C 1
ATOM 767 O O . SER A 1 94 ? -8.546 -1.793 16.844 1.00 87.50 94 SER A O 1
ATOM 769 N N . LEU A 1 95 ? -6.577 -2.866 16.651 1.00 88.88 95 LEU A N 1
ATOM 770 C CA . LEU A 1 95 ? -6.572 -3.046 15.199 1.00 88.88 95 LEU A CA 1
ATOM 771 C C . LEU A 1 95 ? -6.454 -4.531 14.817 1.00 88.88 95 LEU A C 1
ATOM 773 O O . LEU A 1 95 ? -6.016 -4.843 13.711 1.00 88.88 95 LEU A O 1
ATOM 777 N N . SER A 1 96 ? -6.870 -5.448 15.699 1.00 88.62 96 SER A N 1
ATOM 778 C CA . SER A 1 96 ? -6.772 -6.900 15.479 1.00 88.62 96 SER A CA 1
ATOM 779 C C . SER A 1 96 ? -7.391 -7.348 14.153 1.00 88.62 96 SER A C 1
ATOM 781 O O . SER A 1 96 ? -6.742 -8.051 13.391 1.00 88.62 96 SER A O 1
ATOM 783 N N . LYS A 1 97 ? -8.582 -6.845 13.801 1.00 88.81 97 LYS A N 1
ATOM 784 C CA . LYS A 1 97 ? -9.252 -7.151 12.520 1.00 88.81 97 LYS A CA 1
ATOM 785 C C . LYS A 1 97 ? -8.436 -6.747 11.290 1.00 88.81 97 LYS A C 1
ATOM 787 O O . LYS A 1 97 ? -8.490 -7.419 10.262 1.00 88.81 97 LYS A O 1
ATOM 792 N N . LEU A 1 98 ? -7.719 -5.624 11.373 1.00 91.12 98 LEU A N 1
ATOM 793 C CA . LEU A 1 98 ? -6.822 -5.189 10.304 1.00 91.12 98 LEU A CA 1
ATOM 794 C C . LEU A 1 98 ? -5.609 -6.117 10.251 1.00 91.12 98 LEU A C 1
ATOM 796 O O . LEU A 1 98 ? -5.254 -6.568 9.172 1.00 91.12 98 LEU A O 1
ATOM 800 N N . ALA A 1 99 ? -5.016 -6.426 11.407 1.00 92.38 99 ALA A N 1
ATOM 801 C CA . ALA A 1 99 ? -3.859 -7.309 11.514 1.00 92.38 99 ALA A CA 1
ATOM 802 C C . ALA A 1 99 ? -4.147 -8.727 10.986 1.00 92.38 99 ALA A C 1
ATOM 804 O O . ALA A 1 99 ? -3.331 -9.274 10.251 1.00 92.38 99 ALA A O 1
ATOM 805 N N . GLU A 1 100 ? -5.313 -9.294 11.306 1.00 91.19 100 GLU A N 1
ATOM 806 C CA . GLU A 1 100 ? -5.758 -10.621 10.852 1.00 91.19 100 GLU A CA 1
ATOM 807 C C . GLU A 1 100 ? -5.889 -10.706 9.325 1.00 91.19 100 GLU A C 1
ATOM 809 O O . GLU A 1 100 ? -5.569 -11.733 8.732 1.00 91.19 100 GLU A O 1
ATOM 814 N N . ASN A 1 101 ? -6.303 -9.612 8.681 1.00 90.12 101 ASN A N 1
ATOM 815 C CA . ASN A 1 101 ? -6.497 -9.543 7.231 1.00 90.12 101 ASN A CA 1
ATOM 816 C C . ASN A 1 101 ? -5.303 -8.913 6.484 1.00 90.12 101 ASN A C 1
ATOM 818 O O . ASN A 1 101 ? -5.381 -8.677 5.275 1.00 90.12 101 ASN A O 1
ATOM 822 N N . PHE A 1 102 ? -4.198 -8.610 7.175 1.00 95.44 102 PHE A N 1
ATOM 823 C CA . PHE A 1 102 ? -3.057 -7.909 6.588 1.00 95.44 102 PHE A CA 1
ATOM 824 C C . PHE A 1 102 ? -2.100 -8.871 5.871 1.00 95.44 102 PHE A C 1
ATOM 826 O O . PHE A 1 102 ? -1.114 -9.338 6.440 1.00 95.44 102 PHE A O 1
ATOM 833 N N . SER A 1 103 ? -2.372 -9.141 4.593 1.00 96.81 103 SER A N 1
ATOM 834 C CA . SER A 1 103 ? -1.491 -9.914 3.707 1.00 96.81 103 SER A CA 1
ATOM 835 C C . SER A 1 103 ? -0.647 -9.021 2.789 1.00 96.81 103 SER A C 1
ATOM 837 O O . SER A 1 103 ? -0.959 -7.845 2.572 1.00 96.81 103 SER A O 1
ATOM 839 N N . TYR A 1 104 ? 0.418 -9.586 2.205 1.00 96.94 104 TYR A N 1
ATOM 840 C CA . TYR A 1 104 ? 1.230 -8.870 1.214 1.00 96.94 104 TYR A CA 1
ATOM 841 C C . TYR A 1 104 ? 0.394 -8.440 0.005 1.00 96.94 104 TYR A C 1
ATOM 843 O O . TYR A 1 104 ? 0.538 -7.314 -0.462 1.00 96.94 104 TYR A O 1
ATOM 851 N N . ASP A 1 105 ? -0.523 -9.291 -0.462 1.00 96.44 105 ASP A N 1
ATOM 852 C CA . ASP A 1 105 ? -1.408 -8.959 -1.578 1.00 96.44 105 ASP A CA 1
ATOM 853 C C . ASP A 1 105 ? -2.383 -7.837 -1.235 1.00 96.44 105 ASP A C 1
ATOM 855 O O . ASP A 1 105 ? -2.553 -6.918 -2.038 1.00 96.44 105 ASP A O 1
ATOM 859 N N . ALA A 1 106 ? -2.957 -7.848 -0.028 1.00 96.19 106 ALA A N 1
ATOM 860 C CA . ALA A 1 106 ? -3.810 -6.761 0.438 1.00 96.19 106 ALA A CA 1
ATOM 861 C C . ALA A 1 106 ? -3.033 -5.436 0.480 1.00 96.19 106 ALA A C 1
ATOM 863 O O . ALA A 1 106 ? -3.502 -4.412 -0.024 1.00 96.19 106 ALA A O 1
ATOM 864 N N . TYR A 1 107 ? -1.808 -5.458 1.012 1.00 97.44 107 TYR A N 1
ATOM 865 C CA . TYR A 1 107 ? -0.955 -4.274 1.067 1.00 97.44 107 TYR A CA 1
ATOM 866 C C . TYR A 1 107 ? -0.525 -3.786 -0.320 1.00 97.44 107 TYR A C 1
ATOM 868 O O . TYR A 1 107 ? -0.637 -2.597 -0.622 1.00 97.44 107 TYR A O 1
ATOM 876 N N . ARG A 1 108 ? -0.096 -4.696 -1.198 1.00 97.19 108 ARG A N 1
ATOM 877 C CA . ARG A 1 108 ? 0.269 -4.398 -2.588 1.00 97.19 108 ARG A CA 1
ATOM 878 C C . ARG A 1 108 ? -0.904 -3.788 -3.357 1.00 97.19 108 ARG A C 1
ATOM 880 O O . ARG A 1 108 ? -0.713 -2.811 -4.089 1.00 97.19 108 ARG A O 1
ATOM 887 N N . TRP A 1 109 ? -2.112 -4.316 -3.163 1.00 97.00 109 TRP A N 1
ATOM 888 C CA . TRP A 1 109 ? -3.344 -3.752 -3.710 1.00 97.00 109 TRP A CA 1
ATOM 889 C C . TRP A 1 109 ? -3.575 -2.328 -3.206 1.00 97.00 109 TRP A C 1
ATOM 891 O O . TRP A 1 109 ? -3.723 -1.414 -4.015 1.00 97.00 109 TRP A O 1
ATOM 901 N N . ALA A 1 110 ? -3.508 -2.106 -1.893 1.00 97.06 110 ALA A N 1
ATOM 902 C CA . ALA A 1 110 ? -3.762 -0.793 -1.309 1.00 97.06 110 ALA A CA 1
ATOM 903 C C . ALA A 1 110 ? -2.745 0.266 -1.759 1.00 97.06 110 ALA A C 1
ATOM 905 O O . ALA A 1 110 ? -3.123 1.376 -2.133 1.00 97.06 110 ALA A O 1
ATOM 906 N N . VAL A 1 111 ? -1.458 -0.089 -1.808 1.00 97.31 111 VAL A N 1
ATOM 907 C CA . VAL A 1 111 ? -0.403 0.775 -2.357 1.00 97.31 111 VAL A CA 1
ATOM 908 C C . VAL A 1 111 ? -0.682 1.121 -3.819 1.00 97.31 111 VAL A C 1
ATOM 910 O O . VAL A 1 111 ? -0.455 2.257 -4.223 1.00 97.31 111 VAL A O 1
ATOM 913 N N . SER A 1 112 ? -1.198 0.175 -4.605 1.00 97.44 112 SER A N 1
ATOM 914 C CA . SER A 1 112 ? -1.510 0.388 -6.024 1.00 97.44 112 SER A CA 1
ATOM 915 C C . SER A 1 112 ? -2.740 1.269 -6.233 1.00 97.44 112 SER A C 1
ATOM 917 O O . SER A 1 112 ? -2.748 2.114 -7.128 1.00 97.44 112 SER A O 1
ATOM 919 N N . VAL A 1 113 ? -3.758 1.138 -5.378 1.00 97.12 113 VAL A N 1
ATOM 920 C CA . VAL A 1 113 ? -4.887 2.078 -5.342 1.00 97.12 113 VAL A CA 1
ATOM 921 C C . VAL A 1 113 ? -4.367 3.487 -5.073 1.00 97.12 113 VAL A C 1
ATOM 923 O O . VAL A 1 113 ? -4.665 4.406 -5.831 1.00 97.12 113 VAL A O 1
ATOM 926 N N . VAL A 1 114 ? -3.565 3.654 -4.019 1.00 96.94 114 VAL A N 1
ATOM 927 C CA . VAL A 1 114 ? -3.056 4.965 -3.606 1.00 96.94 114 VAL A CA 1
ATOM 928 C C . VAL A 1 114 ? -2.141 5.563 -4.669 1.00 96.94 114 VAL A C 1
ATOM 930 O O . VAL A 1 114 ? -2.350 6.702 -5.069 1.00 96.94 114 VAL A O 1
ATOM 933 N N . SER A 1 115 ? -1.174 4.815 -5.195 1.00 94.50 115 SER A N 1
ATOM 934 C CA . SER A 1 115 ? -0.220 5.347 -6.175 1.00 94.50 115 SER A CA 1
ATOM 935 C C . SER A 1 115 ? -0.878 5.792 -7.482 1.00 94.50 115 SER A C 1
ATOM 937 O O . SER A 1 115 ? -0.392 6.729 -8.108 1.00 94.50 115 SER A O 1
ATOM 939 N N . THR A 1 116 ? -1.995 5.170 -7.872 1.00 95.56 116 THR A N 1
ATOM 940 C CA . THR A 1 116 ? -2.711 5.486 -9.119 1.00 95.56 116 THR A CA 1
ATOM 941 C C . THR A 1 116 ? -3.827 6.520 -8.963 1.00 95.56 116 THR A C 1
ATOM 943 O O . THR A 1 116 ? -4.320 7.016 -9.973 1.00 95.56 116 THR A O 1
ATOM 946 N N . ARG A 1 117 ? -4.261 6.832 -7.731 1.00 95.81 117 ARG A N 1
ATOM 947 C CA . ARG A 1 117 ? -5.446 7.679 -7.469 1.00 95.81 117 ARG A CA 1
ATOM 948 C C . ARG A 1 117 ? -5.255 8.761 -6.404 1.00 95.81 117 ARG A C 1
ATOM 950 O O . ARG A 1 117 ? -6.189 9.523 -6.167 1.00 95.81 117 ARG A O 1
ATOM 957 N N . GLN A 1 118 ? -4.113 8.825 -5.719 1.00 95.38 118 GLN A N 1
ATOM 958 C CA . GLN A 1 118 ? -3.888 9.834 -4.681 1.00 95.38 118 GLN A CA 1
ATOM 959 C C . GLN A 1 118 ? -3.831 11.246 -5.268 1.00 95.38 118 GLN A C 1
ATOM 961 O O . GLN A 1 118 ? -3.241 11.471 -6.322 1.00 95.38 118 GLN A O 1
ATOM 966 N N . ASN A 1 119 ? -4.397 12.204 -4.535 1.00 94.75 119 ASN A N 1
ATOM 967 C CA . ASN A 1 119 ? -4.393 13.617 -4.893 1.00 94.75 119 ASN A CA 1
ATOM 968 C C . ASN A 1 119 ? -3.849 14.425 -3.718 1.00 94.75 119 ASN A C 1
ATOM 970 O O . ASN A 1 119 ? -4.208 14.164 -2.570 1.00 94.75 119 ASN A O 1
ATOM 974 N N . ASN A 1 120 ? -3.008 15.417 -4.006 1.00 92.19 120 ASN A N 1
ATOM 975 C CA . ASN A 1 120 ? -2.613 16.401 -3.008 1.00 92.19 120 ASN A CA 1
ATOM 976 C C . ASN A 1 120 ? -3.647 17.529 -3.011 1.00 92.19 120 ASN A C 1
ATOM 978 O O . ASN A 1 120 ? -3.782 18.239 -4.007 1.00 92.19 120 ASN A O 1
ATOM 982 N N . ILE A 1 121 ? -4.396 17.660 -1.922 1.00 90.94 121 ILE A N 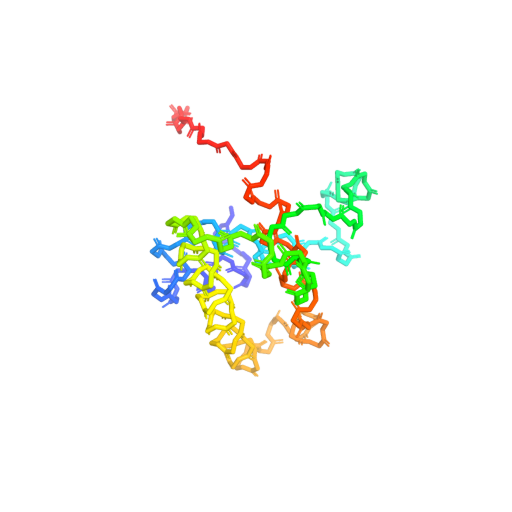1
ATOM 983 C CA . ILE A 1 121 ? -5.414 18.696 -1.761 1.00 90.94 121 ILE A CA 1
ATOM 984 C C . ILE A 1 121 ? -4.901 19.764 -0.801 1.00 90.94 121 ILE A C 1
ATOM 986 O O . ILE A 1 121 ? -4.256 19.460 0.202 1.00 90.94 121 ILE A O 1
ATOM 990 N N . LEU A 1 122 ? -5.180 21.027 -1.113 1.00 88.25 122 LEU A N 1
ATOM 991 C CA . LEU A 1 122 ? -4.865 22.122 -0.206 1.00 88.25 122 LEU A CA 1
ATOM 992 C C . LEU A 1 122 ? -5.782 22.031 1.014 1.00 88.25 122 LEU A C 1
ATOM 994 O O . LEU A 1 122 ? -7.003 21.951 0.874 1.00 88.25 122 LEU A O 1
ATOM 998 N N . ASN A 1 123 ? -5.199 22.097 2.208 1.00 80.06 123 ASN A N 1
ATOM 999 C CA . ASN A 1 123 ? -5.969 22.308 3.426 1.00 80.06 123 ASN A CA 1
ATOM 1000 C C . ASN A 1 123 ? -6.397 23.776 3.468 1.00 80.06 123 ASN A C 1
ATOM 1002 O O . ASN A 1 123 ? -5.710 24.616 4.046 1.00 80.06 123 ASN A O 1
ATOM 1006 N N . VAL A 1 124 ? -7.515 24.094 2.816 1.00 62.25 124 VAL A N 1
ATOM 1007 C CA . VAL A 1 124 ? -8.186 25.379 3.014 1.00 62.25 124 VAL A CA 1
ATOM 1008 C C . VAL A 1 124 ? -8.877 25.285 4.368 1.00 62.25 124 VAL A C 1
ATOM 1010 O O . VAL A 1 124 ? -9.940 24.684 4.496 1.00 62.25 124 VAL A O 1
ATOM 1013 N N . ILE A 1 125 ? -8.202 25.782 5.400 1.00 57.28 125 ILE A N 1
ATOM 1014 C CA . ILE A 1 125 ? -8.770 25.907 6.740 1.00 57.28 125 ILE A CA 1
ATOM 1015 C C . ILE A 1 125 ? -9.950 26.884 6.627 1.00 57.28 125 ILE A C 1
ATOM 1017 O O . ILE A 1 125 ? -9.745 28.046 6.277 1.00 57.28 125 ILE A O 1
ATOM 1021 N N . GLN A 1 126 ? -11.164 26.385 6.863 1.00 38.53 126 GLN A N 1
ATOM 1022 C CA . GLN A 1 126 ? -12.326 27.190 7.244 1.00 38.53 126 GLN A CA 1
ATOM 1023 C C . GLN A 1 126 ? -12.427 27.210 8.765 1.00 38.53 126 GLN A C 1
ATOM 1025 O O . GLN A 1 126 ? -12.181 26.141 9.373 1.00 38.53 126 GLN A O 1
#

Secondary structure (DSSP, 8-state):
-TTSHHHHHHHH-HHHHH-HHHHHHHHHHHHTSS-TTHHHHHTS-S---SGGG--HHHHHTTTT-THHHHHHHHHHHHHHHHHHHHHHHHT-G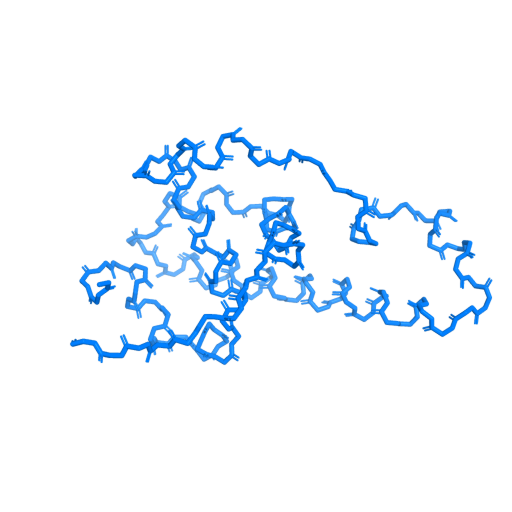GGHHHHHT--HHHHHHHHHHHHHH---------

Foldseek 3Di:
DCPALLNVLCVPDPCSVVCVLLSQLLVLLLCCPPDPCVVVNVPDDLDDPDLLPDDPVRLVVCPPPPVSVVSVVVNVVLVVSLVVVLVVQVPRPSSVVSNVPRDSSSSSSSSRSSVVDPDDDDPPDD